Protein AF-A0A529C9P9-F1 (afdb_monomer_lite)

Sequence (108 aa):
MTLSSPDKSGAASLEAIARNGGTLRRIAARIPTYLSDLRENPAWLPMFMLARTMPARRLHWRGAKPVPPARNVGETMFAGVDRDAAVGALQTQGLYSGLMLPAAIHEE

Secondary structure (DSSP, 8-state):
----PPP-TTS--HHHHHHHS-HHHHHHTTHHHHHHHHHH-TTHHHHHHHHH-HHHHHHHHHHSPPPPPPS-----SSTT--HHHHHHHHHHHS--S-----HHHH--

pLDDT: mean 80.04, std 14.33, range [32.72, 95.0]

Radius of gyration: 22.83 Å; chains: 1; bounding box: 52×34×70 Å

Foldseek 3Di:
DDDDDDDPPDDDPLVCCVVPNDPVSNVVVCVVVVVVCCVVPVVVVVVVCLVPDLVNLVVVVVPDDDDPPDPDPDDDQQPPDDPVVQVVCCSRVVDDPDRDGPCVVVPD

Structure (mmCIF, N/CA/C/O backbone):
data_AF-A0A529C9P9-F1
#
_entry.id   AF-A0A529C9P9-F1
#
loop_
_atom_site.group_PDB
_atom_site.id
_atom_site.type_symbol
_atom_site.label_atom_id
_atom_site.label_alt_id
_atom_site.label_comp_id
_atom_site.label_asym_id
_atom_site.label_entity_id
_atom_site.label_seq_id
_atom_site.pdbx_PDB_ins_code
_atom_site.Cartn_x
_atom_site.Cartn_y
_atom_site.Cartn_z
_atom_site.occupancy
_atom_site.B_iso_or_equiv
_atom_site.auth_seq_id
_atom_site.auth_comp_id
_atom_site.auth_asym_id
_atom_site.auth_atom_id
_atom_site.pdbx_PDB_model_num
ATOM 1 N N . MET A 1 1 ? -4.698 26.544 -43.168 1.00 32.72 1 MET A N 1
ATOM 2 C CA . MET A 1 1 ? -3.430 25.837 -42.893 1.00 32.72 1 MET A CA 1
ATOM 3 C C . MET A 1 1 ? -3.549 25.176 -41.529 1.00 32.72 1 MET A C 1
ATOM 5 O O . MET A 1 1 ? -3.344 25.831 -40.519 1.00 32.72 1 MET A O 1
ATOM 9 N N . THR A 1 2 ? -3.983 23.920 -41.488 1.00 33.59 2 THR A N 1
ATOM 10 C CA . THR A 1 2 ? -4.091 23.127 -40.257 1.00 33.59 2 THR A CA 1
ATOM 11 C C . THR A 1 2 ? -2.891 22.187 -40.198 1.00 33.59 2 THR A C 1
ATOM 13 O O . THR A 1 2 ? -2.758 21.276 -41.011 1.00 33.59 2 THR A O 1
ATOM 16 N N . LEU A 1 3 ? -1.971 22.464 -39.274 1.00 38.72 3 LEU A N 1
ATOM 17 C CA . LEU A 1 3 ? -0.785 21.652 -39.016 1.00 38.72 3 LEU A CA 1
ATOM 18 C C . LEU A 1 3 ? -1.221 20.346 -38.338 1.00 38.72 3 LEU A C 1
ATOM 20 O O . LEU A 1 3 ? -1.344 20.283 -37.118 1.00 38.72 3 LEU A O 1
ATOM 24 N N . SER A 1 4 ? -1.481 19.309 -39.136 1.00 38.12 4 SER A N 1
ATOM 25 C CA . SER A 1 4 ? -1.520 17.937 -38.625 1.00 38.12 4 SER A CA 1
ATOM 26 C C . SER A 1 4 ? -0.104 17.567 -38.196 1.00 38.12 4 SER A C 1
ATOM 28 O O . SER A 1 4 ? 0.779 17.406 -39.038 1.00 38.12 4 SER A O 1
ATOM 30 N N . SER A 1 5 ? 0.128 17.483 -36.884 1.00 41.84 5 SER A N 1
ATOM 31 C CA . SER A 1 5 ? 1.320 16.808 -36.371 1.00 41.84 5 SER A CA 1
ATOM 32 C C . SER A 1 5 ? 1.272 15.347 -36.814 1.00 41.84 5 SER A C 1
ATOM 34 O O . SER A 1 5 ? 0.207 14.735 -36.727 1.00 41.84 5 SER A O 1
ATOM 36 N N . PRO A 1 6 ? 2.385 14.775 -37.295 1.00 45.25 6 PRO A N 1
ATOM 37 C CA . PRO A 1 6 ? 2.409 13.380 -37.680 1.00 45.25 6 PRO A CA 1
ATOM 38 C C . PRO A 1 6 ? 2.230 12.530 -36.423 1.00 45.25 6 PRO A C 1
ATOM 40 O O . PRO A 1 6 ? 3.056 12.567 -35.507 1.00 45.25 6 PRO A O 1
ATOM 43 N N . ASP A 1 7 ? 1.144 11.761 -36.396 1.00 46.09 7 ASP A N 1
ATOM 44 C CA . ASP A 1 7 ? 0.984 10.643 -35.482 1.00 46.09 7 ASP A CA 1
ATOM 45 C C . ASP A 1 7 ? 2.243 9.783 -35.563 1.00 46.09 7 ASP A C 1
ATOM 47 O O . ASP A 1 7 ? 2.620 9.277 -36.626 1.00 46.09 7 ASP A O 1
ATOM 51 N N . LYS A 1 8 ? 2.919 9.644 -34.421 1.00 49.47 8 LYS A N 1
ATOM 52 C CA . LYS A 1 8 ? 4.070 8.762 -34.243 1.00 49.47 8 LYS A CA 1
ATOM 53 C C . LYS A 1 8 ? 3.565 7.319 -34.338 1.00 49.47 8 LYS A C 1
ATOM 55 O O . LYS A 1 8 ? 3.271 6.656 -33.346 1.00 49.47 8 LYS A O 1
ATOM 60 N N . SER A 1 9 ? 3.386 6.893 -35.578 1.00 45.94 9 SER A N 1
ATOM 61 C CA . SER A 1 9 ? 2.924 5.594 -36.038 1.00 45.94 9 SER A CA 1
ATOM 62 C C . SER A 1 9 ? 3.829 4.491 -35.486 1.00 45.94 9 SER A C 1
ATOM 64 O O . SER A 1 9 ? 4.987 4.354 -35.866 1.00 45.94 9 SER A O 1
ATOM 66 N N . GLY A 1 10 ? 3.305 3.711 -34.537 1.00 45.50 10 GLY A N 1
ATOM 67 C CA . GLY A 1 10 ? 3.984 2.507 -34.047 1.00 45.50 10 GLY A CA 1
ATOM 68 C C . GLY A 1 10 ? 3.449 1.929 -32.737 1.00 45.50 10 GLY A C 1
ATOM 69 O O . GLY A 1 10 ? 3.543 0.724 -32.522 1.00 45.50 10 GLY A O 1
ATOM 70 N N . ALA A 1 11 ? 2.838 2.735 -31.869 1.00 49.88 11 ALA A N 1
ATOM 71 C CA . ALA A 1 11 ? 2.278 2.253 -30.609 1.00 49.88 11 ALA A CA 1
ATOM 72 C C . ALA A 1 11 ? 0.756 2.397 -30.634 1.00 49.88 11 ALA A C 1
ATOM 74 O O . ALA A 1 11 ? 0.246 3.492 -30.851 1.00 49.88 11 ALA A O 1
ATOM 75 N N . ALA A 1 12 ? 0.013 1.318 -30.373 1.00 58.50 12 ALA A N 1
ATOM 76 C CA . ALA A 1 12 ? -1.378 1.465 -29.949 1.00 58.50 12 ALA A CA 1
ATOM 77 C C . ALA A 1 12 ? -1.422 2.523 -28.833 1.00 58.50 12 ALA A C 1
ATOM 79 O O . ALA A 1 12 ? -0.574 2.467 -27.938 1.00 58.50 12 ALA A O 1
ATOM 80 N N . SER A 1 13 ? -2.344 3.494 -28.923 1.00 74.12 13 SER A N 1
ATOM 81 C CA . SER A 1 13 ? -2.439 4.615 -27.975 1.00 74.12 13 SER A CA 1
ATOM 82 C C . SER A 1 13 ? -2.200 4.116 -26.547 1.00 74.12 13 SER A C 1
ATOM 84 O O . SER A 1 13 ? -2.823 3.140 -26.119 1.00 74.12 13 SER A O 1
ATOM 86 N N . LEU A 1 14 ? -1.259 4.729 -25.823 1.00 73.50 14 LEU A N 1
ATOM 87 C CA . LEU A 1 14 ? -0.881 4.304 -24.468 1.00 73.50 14 LEU A CA 1
ATOM 88 C C . LEU A 1 14 ? -2.105 4.203 -23.550 1.00 73.50 14 LEU A C 1
ATOM 90 O O . LEU A 1 14 ? -2.163 3.330 -22.686 1.00 73.50 14 LEU A O 1
ATOM 94 N N . GLU A 1 15 ? -3.106 5.050 -23.787 1.00 76.94 15 GLU A N 1
ATOM 95 C CA . GLU A 1 15 ? -4.405 5.018 -23.123 1.00 76.94 15 GLU A CA 1
ATOM 96 C C . GLU A 1 15 ? -5.192 3.735 -23.445 1.00 76.94 15 GLU A C 1
ATOM 98 O O . GLU A 1 15 ? -5.713 3.080 -22.541 1.00 76.94 15 GLU A O 1
ATOM 103 N N . ALA A 1 16 ? -5.214 3.305 -24.709 1.00 82.44 16 ALA A N 1
ATOM 104 C CA . ALA A 1 16 ? -5.838 2.049 -25.123 1.00 82.44 16 ALA A CA 1
ATOM 105 C C . ALA A 1 16 ? -5.116 0.826 -24.529 1.00 82.44 16 ALA A C 1
ATOM 107 O O . ALA A 1 16 ? -5.769 -0.108 -24.059 1.00 82.44 16 ALA A O 1
ATOM 108 N N . ILE A 1 17 ? -3.778 0.838 -24.476 1.00 81.81 17 ILE A N 1
ATOM 109 C CA . ILE A 1 17 ? -2.997 -0.222 -23.812 1.00 81.81 17 ILE A CA 1
ATOM 110 C C . ILE A 1 17 ? -3.248 -0.211 -22.295 1.00 81.81 17 ILE A C 1
ATOM 112 O O . ILE A 1 17 ? -3.359 -1.276 -21.687 1.00 81.81 17 ILE A O 1
ATOM 116 N N . ALA A 1 18 ? -3.380 0.965 -21.677 1.00 79.31 18 ALA A N 1
ATOM 117 C CA . ALA A 1 18 ? -3.665 1.100 -20.250 1.00 79.31 18 ALA A CA 1
ATOM 118 C C . ALA A 1 18 ? -5.057 0.577 -19.870 1.00 79.31 18 ALA A C 1
ATOM 120 O O . ALA A 1 18 ? -5.194 -0.039 -18.813 1.00 79.31 18 ALA A O 1
ATOM 121 N N . ARG A 1 19 ? -6.067 0.786 -20.724 1.00 81.25 19 ARG A N 1
ATOM 122 C CA . ARG A 1 19 ? -7.435 0.299 -20.492 1.00 81.25 19 ARG A CA 1
ATOM 123 C C . ARG A 1 19 ? -7.593 -1.188 -20.815 1.00 81.25 19 ARG A C 1
ATOM 125 O O . ARG A 1 19 ? -8.104 -1.935 -19.988 1.00 81.25 19 ARG A O 1
ATOM 132 N N . ASN A 1 20 ? -7.085 -1.630 -21.966 1.00 82.81 20 ASN A N 1
ATOM 133 C CA . ASN A 1 20 ? -7.427 -2.941 -22.537 1.00 82.81 20 ASN A CA 1
ATOM 134 C C . ASN A 1 20 ? -6.258 -3.939 -22.585 1.00 82.81 20 ASN A C 1
ATOM 136 O O . ASN A 1 20 ? -6.462 -5.124 -22.830 1.00 82.81 20 ASN A O 1
ATOM 140 N N . GLY A 1 21 ? -5.017 -3.497 -22.372 1.00 79.00 21 GLY A N 1
ATOM 141 C CA . GLY A 1 21 ? -3.845 -4.375 -22.401 1.00 79.00 21 GLY A CA 1
ATOM 142 C C . GLY A 1 21 ? -3.696 -5.204 -21.125 1.00 79.00 21 GLY A C 1
ATOM 143 O O . GLY A 1 21 ? -4.068 -4.753 -20.046 1.00 79.00 21 GLY A O 1
ATOM 144 N N . GLY A 1 22 ? -3.097 -6.393 -21.224 1.00 85.56 22 GLY A N 1
ATOM 145 C CA . GLY A 1 22 ? -2.675 -7.175 -20.056 1.00 85.56 22 GLY A CA 1
ATOM 146 C C . GLY A 1 22 ? -1.505 -6.530 -19.299 1.00 85.56 22 GLY A C 1
ATOM 147 O O . GLY A 1 22 ? -0.839 -5.623 -19.805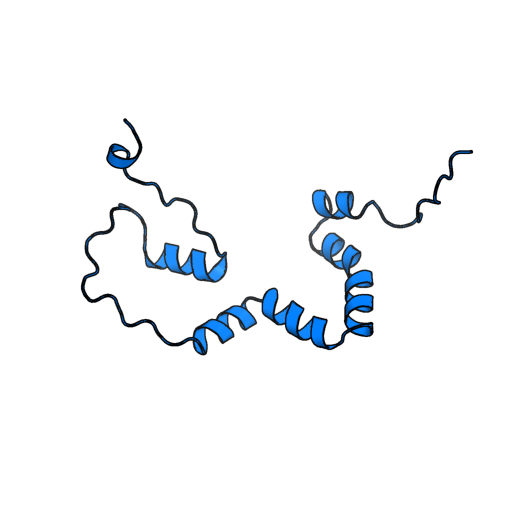 1.00 85.56 22 GLY A O 1
ATOM 148 N N . THR A 1 23 ? -1.218 -7.017 -18.091 1.00 84.19 23 THR A N 1
ATOM 149 C CA . THR A 1 23 ? -0.240 -6.425 -17.158 1.00 84.19 23 THR A CA 1
ATOM 150 C C . THR A 1 23 ? 1.145 -6.235 -17.784 1.00 84.19 23 THR A C 1
ATOM 152 O O . THR A 1 23 ? 1.712 -5.148 -17.704 1.00 84.19 23 THR A O 1
ATOM 155 N N . LEU A 1 24 ? 1.658 -7.251 -18.488 1.00 86.50 24 LEU A N 1
ATOM 156 C CA . LEU A 1 24 ? 2.967 -7.192 -19.154 1.00 86.50 24 LEU A CA 1
ATOM 157 C C . LEU A 1 24 ? 2.998 -6.167 -20.290 1.00 86.50 24 LEU A C 1
ATOM 159 O O . LEU A 1 24 ? 3.965 -5.423 -20.425 1.00 86.50 24 LEU A O 1
ATOM 163 N N . ARG A 1 25 ? 1.915 -6.068 -21.069 1.00 85.00 25 ARG A N 1
ATOM 164 C CA . ARG A 1 25 ? 1.817 -5.119 -22.186 1.00 85.00 25 ARG A CA 1
ATOM 165 C C . ARG A 1 25 ? 1.761 -3.673 -21.693 1.00 85.00 25 ARG A C 1
ATOM 167 O O . ARG A 1 25 ? 2.372 -2.800 -22.303 1.00 85.00 25 ARG A O 1
ATOM 174 N N . ARG A 1 26 ? 1.091 -3.428 -20.560 1.00 86.12 26 ARG A N 1
ATOM 175 C CA . ARG A 1 26 ? 1.073 -2.116 -19.888 1.00 8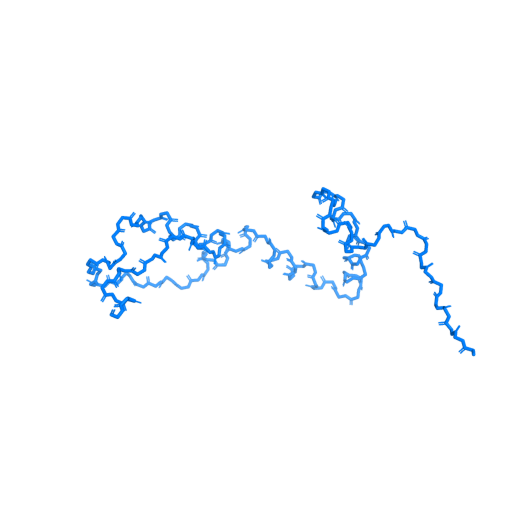6.12 26 ARG A CA 1
ATOM 176 C C . ARG A 1 26 ? 2.452 -1.710 -19.376 1.00 86.12 26 ARG A C 1
ATOM 178 O O . ARG A 1 26 ? 2.800 -0.537 -19.461 1.00 86.12 26 ARG A O 1
ATOM 185 N N . ILE A 1 27 ? 3.221 -2.660 -18.845 1.00 86.00 27 ILE A N 1
ATOM 186 C CA . ILE A 1 27 ? 4.587 -2.405 -18.372 1.00 86.00 27 ILE A CA 1
ATOM 187 C C . ILE A 1 27 ? 5.507 -2.132 -19.562 1.00 86.00 27 ILE A C 1
ATOM 189 O O . ILE A 1 27 ? 6.167 -1.098 -19.576 1.00 86.00 27 ILE A O 1
ATOM 193 N N . ALA A 1 28 ? 5.493 -2.996 -20.582 1.00 87.94 28 ALA A N 1
ATOM 194 C CA . ALA A 1 28 ? 6.328 -2.860 -21.776 1.00 87.94 28 ALA A CA 1
ATOM 195 C C . ALA A 1 28 ? 6.138 -1.505 -22.474 1.00 87.94 28 ALA A C 1
ATOM 197 O O . ALA A 1 28 ? 7.113 -0.859 -22.847 1.00 87.94 28 ALA A O 1
ATOM 198 N N . ALA A 1 29 ? 4.892 -1.031 -22.561 1.00 88.75 29 ALA A N 1
ATOM 199 C CA . ALA A 1 29 ? 4.567 0.272 -23.135 1.00 88.75 29 ALA A CA 1
ATOM 200 C C . ALA A 1 29 ? 5.167 1.469 -22.367 1.00 88.75 29 ALA A C 1
ATOM 202 O O . ALA A 1 29 ? 5.283 2.551 -22.934 1.00 88.75 29 ALA A O 1
ATOM 203 N N . ARG A 1 30 ? 5.554 1.293 -21.095 1.00 88.75 30 ARG A N 1
ATOM 204 C CA . ARG A 1 30 ? 6.146 2.341 -20.242 1.00 88.75 30 ARG A CA 1
ATOM 205 C C . ARG A 1 30 ? 7.669 2.245 -20.109 1.00 88.75 30 ARG A C 1
ATOM 207 O O . ARG A 1 30 ? 8.281 3.197 -19.638 1.00 88.75 30 ARG A O 1
ATOM 214 N N . ILE A 1 31 ? 8.285 1.139 -20.542 1.00 89.56 31 ILE A N 1
ATOM 215 C CA . ILE A 1 31 ? 9.745 0.935 -20.474 1.00 89.56 31 ILE A CA 1
ATOM 216 C C . ILE A 1 31 ? 10.530 2.082 -21.130 1.00 89.56 31 ILE A C 1
ATOM 218 O O . ILE A 1 31 ? 11.487 2.539 -20.506 1.00 89.56 31 ILE A O 1
ATOM 222 N N . PRO A 1 32 ? 10.152 2.596 -22.322 1.00 91.50 32 PRO A N 1
ATOM 223 C CA . PRO A 1 32 ? 10.897 3.691 -22.942 1.00 91.50 32 PRO A CA 1
ATOM 224 C C . PRO A 1 32 ? 10.967 4.941 -22.057 1.00 91.50 32 PRO A C 1
ATOM 226 O O . PRO A 1 32 ? 12.026 5.549 -21.953 1.00 91.50 32 PRO A O 1
ATOM 229 N N . THR A 1 33 ? 9.867 5.275 -21.375 1.00 90.00 33 THR A N 1
ATOM 230 C CA . THR A 1 33 ? 9.797 6.405 -20.437 1.00 90.00 33 THR A CA 1
ATOM 231 C C . THR A 1 33 ? 10.645 6.155 -19.191 1.00 90.00 33 THR A C 1
ATOM 233 O O . THR A 1 33 ? 11.377 7.026 -18.747 1.00 90.00 33 THR A O 1
ATOM 236 N N . TYR A 1 34 ? 10.626 4.939 -18.646 1.00 89.19 34 TYR A N 1
ATOM 237 C CA . TYR A 1 34 ? 11.468 4.615 -17.490 1.00 89.19 34 TYR A CA 1
ATOM 238 C C . TYR A 1 34 ? 12.967 4.683 -17.811 1.00 89.19 34 TYR A C 1
ATOM 240 O O . TYR A 1 34 ? 13.759 5.087 -16.961 1.00 89.19 34 TYR A O 1
ATOM 248 N N . LEU A 1 35 ? 13.369 4.314 -19.033 1.00 92.12 35 LEU A N 1
ATOM 249 C CA . LEU A 1 35 ? 14.758 4.447 -19.479 1.00 92.12 35 LEU A CA 1
ATOM 250 C C . LEU A 1 35 ? 15.181 5.912 -19.642 1.00 92.12 35 LEU A C 1
ATOM 252 O O . LEU A 1 35 ? 16.322 6.234 -19.309 1.00 92.12 35 LEU A O 1
ATOM 256 N N . SER A 1 36 ? 14.302 6.787 -20.146 1.00 92.31 36 SER A N 1
ATOM 257 C CA . SER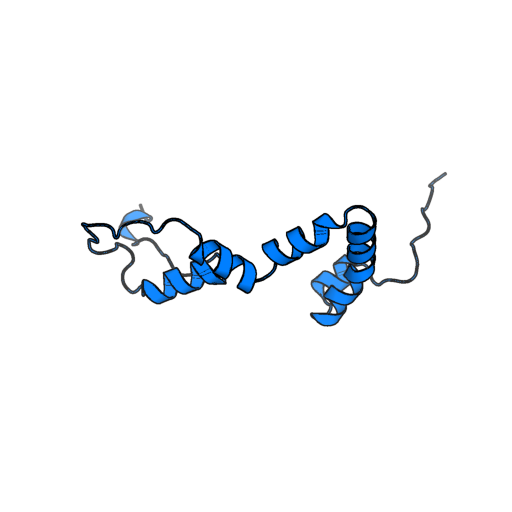 A 1 36 ? 14.605 8.222 -20.224 1.00 92.31 36 SER A CA 1
ATOM 258 C C . SER A 1 36 ? 14.753 8.828 -18.833 1.00 92.31 36 SER A C 1
ATOM 260 O O . SER A 1 36 ? 15.772 9.460 -18.564 1.00 92.31 36 SER A O 1
ATOM 262 N N . ASP A 1 37 ? 13.815 8.539 -17.928 1.00 92.12 37 ASP A N 1
ATOM 263 C CA . ASP A 1 37 ? 13.821 9.084 -16.566 1.00 92.12 37 ASP A CA 1
ATOM 264 C C . ASP A 1 37 ? 15.083 8.662 -15.798 1.00 92.12 37 ASP A C 1
ATOM 266 O O . ASP A 1 37 ? 15.712 9.476 -15.123 1.00 92.12 37 ASP A O 1
ATOM 270 N N . LEU A 1 38 ? 15.510 7.402 -15.950 1.00 93.12 38 LEU A N 1
ATOM 271 C CA . LEU A 1 38 ? 16.740 6.899 -15.337 1.00 93.12 38 LEU A CA 1
ATOM 272 C C . LEU A 1 38 ? 18.001 7.571 -15.903 1.00 93.12 38 LEU A C 1
ATOM 274 O O . LEU A 1 38 ? 18.956 7.802 -15.161 1.00 93.12 38 LEU A O 1
ATOM 278 N N . ARG A 1 39 ? 18.024 7.859 -17.210 1.00 93.88 39 ARG A N 1
ATOM 279 C CA . ARG A 1 39 ? 19.163 8.512 -17.870 1.00 93.88 39 ARG A CA 1
ATOM 280 C C . ARG A 1 39 ? 19.289 9.980 -17.462 1.00 93.88 39 ARG A C 1
ATOM 282 O O . ARG A 1 39 ? 20.409 10.461 -17.317 1.00 93.88 39 ARG A O 1
ATOM 289 N N . GLU A 1 40 ? 18.167 10.676 -17.308 1.00 95.00 40 GLU A N 1
ATOM 290 C CA . GLU A 1 40 ? 18.127 12.090 -16.917 1.00 95.00 40 GLU A CA 1
ATOM 291 C C . GLU A 1 40 ? 18.374 12.281 -15.417 1.00 95.00 40 GLU A C 1
ATOM 293 O O . GLU A 1 40 ? 19.093 13.197 -15.018 1.00 95.00 40 GLU A O 1
ATOM 298 N N . ASN A 1 41 ? 17.825 11.397 -14.580 1.00 94.19 41 ASN A N 1
ATOM 299 C CA . ASN A 1 41 ? 17.998 11.437 -13.136 1.00 94.19 41 ASN A CA 1
ATOM 300 C C . ASN A 1 41 ? 18.152 10.016 -12.568 1.00 94.19 41 ASN A C 1
ATOM 302 O O . ASN A 1 41 ? 17.153 9.356 -12.271 1.00 94.19 41 ASN A O 1
ATOM 306 N N . PRO A 1 42 ? 19.382 9.538 -12.311 1.00 92.56 42 PRO A N 1
ATOM 307 C CA . PRO A 1 42 ? 19.583 8.184 -11.801 1.00 92.56 42 PRO A CA 1
ATOM 308 C C . PRO A 1 42 ? 18.962 7.959 -10.411 1.00 92.56 42 PRO A C 1
ATOM 310 O O . PRO A 1 42 ? 18.655 6.820 -10.057 1.00 92.56 42 PRO A O 1
ATOM 313 N N . ALA A 1 43 ? 18.708 9.021 -9.632 1.00 93.88 43 ALA A N 1
ATOM 314 C CA . ALA A 1 43 ? 18.020 8.926 -8.343 1.00 93.88 43 ALA A CA 1
ATOM 315 C C . ALA A 1 43 ? 16.513 8.626 -8.479 1.00 93.88 43 ALA A C 1
ATOM 317 O O . ALA A 1 43 ? 15.884 8.186 -7.510 1.00 93.88 43 ALA A O 1
ATOM 318 N N . TRP A 1 44 ? 15.936 8.803 -9.675 1.00 94.50 44 TRP A N 1
ATOM 319 C CA . TRP A 1 44 ? 14.537 8.482 -9.956 1.00 94.50 44 TRP A CA 1
ATOM 320 C C . TRP A 1 44 ? 14.230 7.006 -9.710 1.00 94.50 44 TRP A C 1
ATOM 322 O O . TRP A 1 44 ? 13.202 6.694 -9.119 1.00 94.50 44 TRP A O 1
ATOM 332 N N . LEU A 1 45 ? 15.115 6.086 -10.106 1.00 92.06 45 LEU A N 1
ATOM 333 C CA . LEU A 1 45 ? 14.836 4.653 -10.000 1.00 92.06 45 LEU A CA 1
ATOM 334 C C . LEU A 1 45 ? 14.755 4.174 -8.542 1.00 92.06 45 LEU A C 1
ATOM 336 O O . LEU A 1 45 ? 13.754 3.540 -8.203 1.00 92.06 45 LEU A O 1
ATOM 340 N N . PRO A 1 46 ? 15.720 4.487 -7.653 1.00 91.31 46 PRO A N 1
ATOM 341 C CA . PRO A 1 46 ? 15.574 4.203 -6.230 1.00 91.31 46 PRO A CA 1
ATOM 342 C C . PRO A 1 46 ? 14.288 4.795 -5.644 1.00 91.31 46 PRO A C 1
ATOM 344 O O . PRO A 1 46 ? 13.533 4.079 -4.988 1.00 91.31 46 PRO A O 1
ATOM 347 N N . MET A 1 47 ? 13.987 6.066 -5.934 1.00 91.06 47 MET A N 1
ATOM 348 C CA . MET A 1 47 ? 12.752 6.715 -5.483 1.00 91.06 47 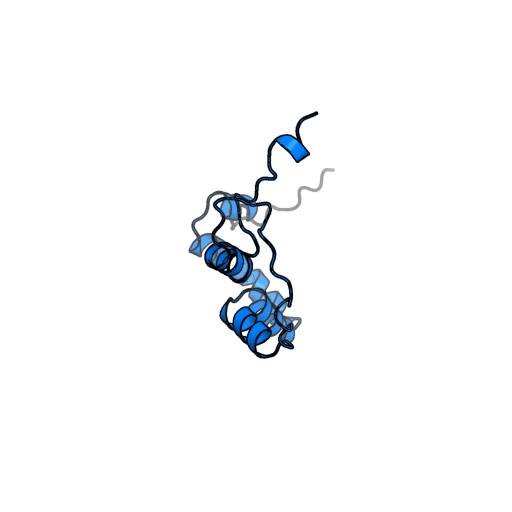MET A CA 1
ATOM 349 C C . MET A 1 47 ? 11.503 5.973 -5.987 1.00 91.06 47 MET A C 1
ATOM 351 O O . MET A 1 47 ? 10.598 5.670 -5.207 1.00 91.06 47 MET A O 1
ATOM 355 N N . PHE A 1 48 ? 11.463 5.633 -7.275 1.00 89.75 48 PHE A N 1
ATOM 356 C CA . PHE A 1 48 ? 10.365 4.917 -7.913 1.00 89.75 48 PHE A CA 1
ATOM 357 C C . PHE A 1 48 ? 10.169 3.539 -7.282 1.00 89.75 48 PHE A C 1
ATOM 359 O O . PHE A 1 48 ? 9.052 3.194 -6.901 1.00 89.75 48 PHE A O 1
ATOM 366 N N . MET A 1 49 ? 11.241 2.765 -7.104 1.00 88.81 49 MET A N 1
ATOM 367 C CA . MET A 1 49 ? 11.171 1.444 -6.477 1.00 88.81 49 MET A CA 1
ATOM 368 C C . MET A 1 49 ? 10.703 1.525 -5.023 1.00 88.81 49 MET A C 1
ATOM 370 O O . MET A 1 49 ? 9.851 0.731 -4.613 1.00 88.81 49 MET A O 1
ATOM 374 N N . LEU A 1 50 ? 11.201 2.494 -4.251 1.00 87.62 50 LEU A N 1
ATOM 375 C CA . LEU A 1 50 ? 10.781 2.690 -2.865 1.00 87.62 50 LEU A CA 1
ATOM 376 C C . LEU A 1 50 ? 9.292 3.052 -2.765 1.00 87.62 50 LEU A C 1
ATOM 378 O O . LEU A 1 50 ? 8.589 2.535 -1.899 1.00 87.62 50 LEU A O 1
ATOM 382 N N . ALA A 1 51 ? 8.790 3.872 -3.688 1.00 85.56 51 ALA A N 1
ATOM 383 C CA . ALA A 1 51 ? 7.385 4.265 -3.727 1.00 85.56 51 ALA A CA 1
ATOM 384 C C . ALA A 1 51 ? 6.447 3.154 -4.237 1.00 85.56 51 ALA A C 1
ATOM 386 O O . ALA A 1 51 ? 5.275 3.112 -3.859 1.00 85.56 51 ALA A O 1
ATOM 387 N N . ARG A 1 52 ? 6.921 2.267 -5.124 1.00 83.62 52 ARG A N 1
ATOM 388 C CA . ARG A 1 52 ? 6.073 1.265 -5.800 1.00 83.62 52 ARG A CA 1
ATOM 389 C C . ARG A 1 52 ? 6.051 -0.104 -5.131 1.00 83.62 52 ARG A C 1
ATOM 391 O O . ARG A 1 52 ? 5.169 -0.900 -5.445 1.00 83.62 52 ARG A O 1
ATOM 398 N N . THR A 1 53 ? 7.028 -0.422 -4.282 1.00 85.38 53 THR A N 1
ATOM 399 C CA . THR A 1 53 ? 7.229 -1.798 -3.813 1.00 85.38 53 THR A CA 1
ATOM 400 C C . THR A 1 53 ? 6.828 -1.995 -2.350 1.00 85.38 53 THR A C 1
ATOM 402 O O . THR A 1 53 ? 7.151 -1.217 -1.454 1.00 85.38 53 THR A O 1
ATOM 405 N N . MET A 1 54 ? 6.135 -3.104 -2.089 1.00 81.62 54 MET A N 1
ATOM 406 C CA . MET A 1 54 ? 5.729 -3.504 -0.739 1.00 81.62 54 MET A CA 1
ATOM 407 C C . MET A 1 54 ? 6.905 -3.762 0.220 1.00 81.62 54 MET A C 1
ATOM 409 O O . MET A 1 54 ? 6.787 -3.385 1.384 1.00 81.62 54 MET A O 1
ATOM 413 N N . PRO A 1 55 ? 8.041 -4.357 -0.201 1.00 83.69 55 PRO A N 1
ATOM 414 C CA . PRO A 1 55 ? 9.223 -4.488 0.651 1.00 83.69 55 PRO A CA 1
ATOM 415 C C . PRO A 1 55 ? 9.751 -3.148 1.168 1.00 83.69 55 PRO A C 1
ATOM 417 O O . PRO A 1 55 ? 10.040 -3.041 2.357 1.00 83.69 55 PRO A O 1
ATOM 420 N N . ALA A 1 56 ? 9.806 -2.120 0.317 1.00 86.00 56 ALA A N 1
ATOM 421 C CA . ALA A 1 56 ? 10.211 -0.781 0.731 1.00 86.00 56 ALA A CA 1
ATOM 422 C C . ALA A 1 56 ? 9.236 -0.195 1.756 1.00 86.00 56 ALA A C 1
ATOM 424 O O . ALA A 1 56 ? 9.653 0.286 2.810 1.00 86.00 56 ALA A O 1
ATOM 425 N N . ARG A 1 57 ? 7.929 -0.338 1.502 1.00 82.19 57 ARG A N 1
ATOM 426 C CA . ARG A 1 57 ? 6.892 0.066 2.456 1.00 82.19 57 ARG A CA 1
ATOM 427 C C . ARG A 1 57 ? 7.059 -0.660 3.795 1.00 82.19 57 ARG A C 1
ATOM 429 O O . ARG A 1 57 ? 7.075 -0.012 4.832 1.00 82.19 57 ARG A O 1
ATOM 436 N N . ARG A 1 58 ? 7.258 -1.984 3.798 1.00 83.38 58 ARG A N 1
ATOM 437 C CA . ARG A 1 58 ? 7.502 -2.786 5.017 1.00 83.38 58 ARG A CA 1
ATOM 438 C C . ARG A 1 58 ? 8.754 -2.338 5.770 1.00 83.38 58 ARG A C 1
ATOM 440 O O . ARG A 1 58 ? 8.723 -2.271 6.996 1.00 83.38 58 ARG A O 1
ATOM 447 N N . LEU A 1 59 ? 9.837 -2.032 5.058 1.00 86.81 59 LEU A N 1
ATOM 448 C CA . LEU A 1 59 ? 11.067 -1.523 5.662 1.00 86.81 59 LEU A CA 1
ATOM 449 C C . LEU A 1 59 ? 10.832 -0.165 6.334 1.00 86.81 59 LEU A C 1
ATOM 451 O O . LEU A 1 59 ? 11.258 0.026 7.470 1.00 86.81 59 LEU A O 1
ATOM 455 N N . HIS A 1 60 ? 10.079 0.725 5.682 1.00 83.81 60 HIS A N 1
ATOM 456 C CA . HIS A 1 60 ? 9.672 2.002 6.264 1.00 83.81 60 HIS A CA 1
ATOM 457 C C . HIS A 1 60 ? 8.899 1.817 7.583 1.00 83.81 60 HIS A C 1
ATOM 459 O O . HIS A 1 60 ? 9.228 2.464 8.572 1.00 83.81 60 HIS A O 1
ATOM 465 N N . TRP A 1 61 ? 7.940 0.884 7.652 1.00 81.06 61 TRP A N 1
ATOM 466 C CA . TRP A 1 61 ? 7.214 0.596 8.903 1.00 81.06 61 TRP A CA 1
ATOM 467 C C . TRP A 1 61 ? 8.112 0.053 10.021 1.00 81.06 61 TRP A C 1
ATOM 469 O O . TRP A 1 61 ? 7.875 0.362 11.182 1.00 81.06 61 TRP A O 1
ATOM 479 N N . ARG A 1 62 ? 9.150 -0.730 9.695 1.00 84.50 62 ARG A N 1
ATOM 480 C CA . ARG A 1 62 ? 10.100 -1.249 10.698 1.00 84.50 62 ARG A CA 1
ATOM 481 C C . ARG A 1 62 ? 10.980 -0.160 11.308 1.00 84.50 62 ARG A C 1
ATOM 483 O O . ARG A 1 62 ? 11.385 -0.298 12.455 1.00 84.50 62 ARG A O 1
ATOM 490 N N . GLY A 1 63 ? 11.295 0.884 10.541 1.00 85.25 63 GLY A N 1
ATOM 491 C CA . GLY A 1 63 ? 12.058 2.039 11.022 1.00 85.25 63 GLY A CA 1
ATOM 492 C C . GLY A 1 63 ? 11.199 3.124 11.675 1.00 85.25 63 GLY A C 1
ATOM 493 O O . GLY A 1 63 ? 11.737 4.021 12.320 1.00 85.25 63 GLY A O 1
ATOM 494 N N . ALA A 1 64 ? 9.875 3.068 11.509 1.00 85.94 64 ALA A N 1
ATOM 495 C CA . ALA A 1 64 ? 8.966 4.048 12.081 1.00 85.94 64 ALA A CA 1
ATOM 496 C C . ALA A 1 64 ? 8.903 3.920 13.611 1.00 85.94 64 ALA A C 1
ATOM 498 O O . ALA A 1 64 ? 8.907 2.821 14.167 1.00 85.94 64 ALA A O 1
ATOM 499 N N . LYS A 1 65 ? 8.805 5.061 14.303 1.00 85.31 65 LYS A N 1
ATOM 500 C CA . LYS A 1 65 ? 8.633 5.092 15.759 1.00 85.31 65 LYS A CA 1
ATOM 501 C C . LYS A 1 65 ? 7.341 4.345 16.132 1.00 85.31 65 LYS A C 1
ATOM 503 O O . LYS A 1 65 ? 6.282 4.713 15.618 1.00 85.31 65 LYS A O 1
ATOM 508 N N . PRO A 1 66 ? 7.390 3.343 17.028 1.00 80.19 66 PRO A N 1
ATOM 509 C CA . PRO A 1 66 ? 6.186 2.648 17.456 1.00 80.19 66 PRO A CA 1
ATOM 510 C C . PRO A 1 66 ? 5.255 3.623 18.184 1.00 80.19 66 PRO A C 1
ATOM 512 O O . PRO A 1 66 ? 5.686 4.394 19.046 1.00 80.19 66 PRO A O 1
ATOM 515 N N . VAL A 1 67 ? 3.970 3.589 17.830 1.00 81.06 67 VAL A N 1
ATOM 516 C CA . VAL A 1 67 ? 2.926 4.317 18.557 1.00 81.06 67 VAL A CA 1
ATOM 517 C C . VAL A 1 67 ? 2.574 3.493 19.799 1.00 81.06 67 VAL A C 1
ATOM 519 O O . VAL A 1 67 ? 2.283 2.303 19.653 1.00 81.06 67 VAL A O 1
ATOM 522 N N . PRO A 1 68 ? 2.620 4.070 21.016 1.00 81.81 68 PRO A N 1
ATOM 523 C CA . PRO A 1 68 ? 2.239 3.342 22.218 1.00 81.81 68 PRO A CA 1
ATOM 524 C C . PRO A 1 68 ? 0.782 2.867 22.106 1.00 81.81 68 PRO A C 1
A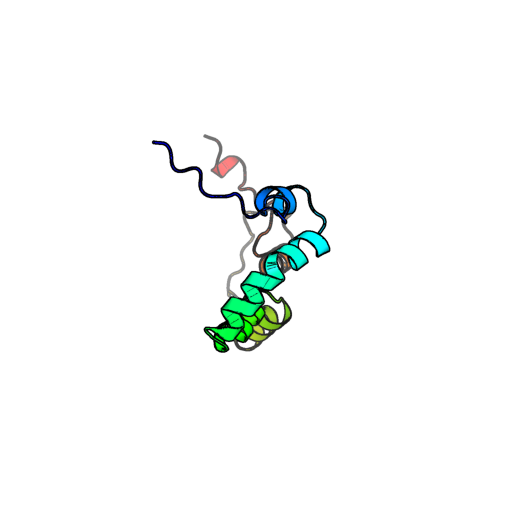TOM 526 O O . PRO A 1 68 ? -0.061 3.612 21.597 1.00 81.81 68 PRO A O 1
ATOM 529 N N . PRO A 1 69 ? 0.467 1.641 22.561 1.00 74.88 69 PRO A N 1
ATOM 530 C CA . PRO A 1 69 ? -0.893 1.127 22.500 1.00 74.88 69 PRO A CA 1
ATOM 531 C C . PRO A 1 69 ? -1.839 2.061 23.261 1.00 74.88 69 PRO A C 1
ATOM 533 O O . PRO A 1 69 ? -1.535 2.502 24.372 1.00 74.88 69 PRO A O 1
ATOM 536 N N . ALA A 1 70 ? -2.983 2.383 22.651 1.00 77.12 70 ALA A N 1
ATOM 537 C CA . ALA A 1 70 ? -3.992 3.216 23.288 1.00 77.12 70 ALA A CA 1
ATOM 538 C C . ALA A 1 70 ? -4.466 2.536 24.580 1.00 77.12 70 ALA A C 1
ATOM 540 O O . ALA A 1 70 ? -4.854 1.371 24.579 1.00 77.12 70 ALA A O 1
ATOM 541 N N . ARG A 1 71 ? -4.404 3.270 25.692 1.00 65.44 71 ARG A N 1
ATOM 542 C CA . ARG A 1 71 ? -4.645 2.732 27.040 1.00 65.44 71 ARG A CA 1
ATOM 543 C C . ARG A 1 71 ? -6.127 2.441 27.320 1.00 65.44 71 ARG A C 1
ATOM 545 O O . ARG A 1 71 ? -6.426 1.694 28.238 1.00 65.44 71 ARG A O 1
ATOM 552 N N . ASN A 1 72 ? -7.020 2.996 26.497 1.00 62.66 72 ASN A N 1
ATOM 553 C CA . ASN A 1 72 ? -8.471 2.833 26.553 1.00 62.66 72 ASN A CA 1
ATOM 554 C C . ASN A 1 72 ? -8.990 2.457 25.159 1.00 62.66 72 ASN A C 1
ATOM 556 O O . ASN A 1 72 ? -9.579 3.284 24.463 1.00 62.66 72 ASN A O 1
ATOM 560 N N . VAL A 1 73 ? -8.719 1.230 24.712 1.00 67.94 73 VAL A N 1
ATOM 561 C CA . VAL A 1 73 ? -9.408 0.683 23.535 1.00 67.94 73 VAL A CA 1
ATOM 562 C C . VAL A 1 73 ? -10.813 0.299 23.996 1.00 67.94 73 VAL A C 1
ATOM 564 O O . VAL A 1 73 ? -11.034 -0.821 24.444 1.00 67.94 73 VAL A O 1
ATOM 567 N N . GLY A 1 74 ? -11.727 1.269 23.996 1.00 69.88 74 GLY A N 1
ATOM 568 C CA . GLY A 1 74 ? -13.149 1.003 24.199 1.00 69.88 74 GLY A CA 1
ATOM 569 C C . GLY A 1 74 ? -13.730 0.189 23.043 1.00 69.88 74 GLY A C 1
ATOM 570 O O . GLY A 1 74 ? -13.059 -0.057 22.035 1.00 69.88 74 GLY A O 1
ATOM 571 N N . GLU A 1 75 ? -14.989 -0.217 23.180 1.00 75.50 75 GLU A N 1
ATOM 572 C CA . GLU A 1 75 ? -15.724 -0.843 22.084 1.00 75.50 75 GLU A CA 1
ATOM 573 C C . GLU A 1 75 ? -15.773 0.102 20.876 1.00 75.50 75 GLU A C 1
ATOM 575 O O . GLU A 1 75 ? -16.029 1.301 20.992 1.00 75.50 75 GLU A O 1
ATOM 580 N N . THR A 1 76 ? -15.466 -0.440 19.699 1.00 78.31 76 THR A N 1
ATOM 581 C CA . THR A 1 76 ? -15.566 0.294 18.439 1.00 78.31 76 THR A CA 1
ATOM 582 C C . THR A 1 76 ? -17.026 0.384 18.006 1.00 78.31 76 THR A C 1
ATOM 584 O O . THR A 1 76 ? -17.760 -0.597 18.073 1.00 78.31 76 THR A O 1
ATOM 587 N N . MET A 1 77 ? -17.432 1.542 17.479 1.00 82.81 77 MET A N 1
ATOM 588 C CA . MET A 1 77 ? -18.740 1.720 16.833 1.00 82.81 77 MET A CA 1
ATOM 589 C C . MET A 1 77 ? -18.908 0.871 15.559 1.00 82.81 77 MET A C 1
ATOM 591 O O . MET A 1 77 ? -20.021 0.685 15.075 1.00 82.81 77 MET A O 1
ATOM 595 N N . PHE A 1 78 ? -17.801 0.365 15.005 1.00 84.75 78 PHE A N 1
A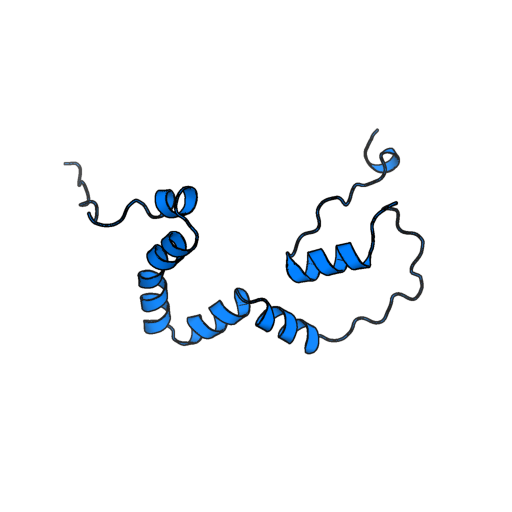TOM 596 C CA . PHE A 1 78 ? -17.783 -0.517 13.841 1.00 84.75 78 PHE A CA 1
ATOM 597 C C . PHE A 1 78 ? -17.994 -1.974 14.269 1.00 84.75 78 PHE A C 1
ATOM 599 O O . PHE A 1 78 ? -17.042 -2.752 14.370 1.00 84.75 78 PHE A O 1
ATOM 606 N N . ALA A 1 79 ? -19.246 -2.336 14.548 1.00 80.25 79 ALA A N 1
ATOM 607 C CA . ALA A 1 79 ? -19.614 -3.706 14.891 1.00 80.25 79 ALA A CA 1
ATOM 608 C C . ALA A 1 79 ? -19.315 -4.677 13.730 1.00 80.25 79 ALA A C 1
ATOM 610 O O . ALA A 1 79 ? -19.542 -4.360 12.564 1.00 80.25 79 ALA A O 1
ATOM 611 N N . GLY A 1 80 ? -18.798 -5.869 14.049 1.00 80.81 80 GLY A N 1
ATOM 612 C CA . GLY A 1 80 ? -18.497 -6.914 13.060 1.00 80.81 80 GLY A CA 1
ATOM 613 C C . GLY A 1 80 ? -17.221 -6.700 12.233 1.00 80.81 80 GLY A C 1
ATOM 614 O O . GLY A 1 80 ? -16.913 -7.532 11.382 1.00 80.81 80 GLY A O 1
ATOM 615 N N . VAL A 1 81 ? -16.458 -5.629 12.482 1.00 86.75 81 VAL A N 1
ATOM 616 C CA . VAL A 1 81 ? -15.165 -5.396 11.824 1.00 86.75 81 VAL A CA 1
ATOM 617 C C . VAL A 1 81 ? -14.044 -6.074 12.605 1.00 86.75 81 VAL A C 1
ATOM 619 O O . VAL A 1 81 ? -13.777 -5.735 13.758 1.00 86.75 81 VAL A O 1
ATOM 622 N N . ASP A 1 82 ? -13.338 -6.994 11.949 1.00 86.56 82 ASP A N 1
ATOM 623 C CA . ASP A 1 82 ? -12.076 -7.519 12.463 1.00 86.56 82 ASP A CA 1
ATOM 624 C C . ASP A 1 82 ? -10.980 -6.449 12.332 1.00 86.56 82 ASP A C 1
ATOM 626 O O . ASP A 1 82 ? -10.579 -6.049 11.233 1.00 86.56 82 ASP A O 1
ATOM 630 N N . ARG A 1 83 ? -10.492 -5.986 13.486 1.00 85.12 83 ARG A N 1
ATOM 631 C CA . ARG A 1 83 ? -9.433 -4.982 13.595 1.00 85.12 83 ARG A CA 1
ATOM 632 C C . ARG A 1 83 ? -8.159 -5.414 12.875 1.00 85.12 83 ARG A C 1
ATOM 634 O O . ARG A 1 83 ? -7.557 -4.584 12.193 1.00 85.12 83 ARG A O 1
ATOM 641 N N . ASP A 1 84 ? -7.731 -6.661 13.033 1.00 87.44 84 ASP A N 1
ATOM 642 C CA . ASP A 1 84 ? -6.451 -7.112 12.486 1.00 87.44 84 ASP A CA 1
ATOM 643 C C . ASP A 1 84 ? -6.537 -7.249 10.964 1.00 87.44 84 ASP A C 1
ATOM 645 O O . ASP A 1 84 ? -5.628 -6.812 10.248 1.00 87.44 84 ASP A O 1
ATOM 649 N N . ALA A 1 85 ? -7.674 -7.730 10.452 1.00 89.19 85 ALA A N 1
ATOM 650 C CA . ALA A 1 85 ? -7.962 -7.726 9.021 1.00 89.19 85 ALA A CA 1
ATOM 651 C C . ALA A 1 85 ? -8.000 -6.301 8.441 1.00 89.19 85 ALA A C 1
ATOM 653 O O . ALA A 1 85 ? -7.387 -6.041 7.398 1.00 89.19 85 ALA A O 1
ATOM 654 N N . ALA A 1 86 ? -8.661 -5.359 9.122 1.00 89.19 86 ALA A N 1
ATOM 655 C CA . ALA A 1 86 ? -8.747 -3.967 8.684 1.00 89.19 86 ALA A CA 1
ATOM 656 C C . ALA A 1 86 ? -7.372 -3.282 8.663 1.00 89.19 86 ALA A C 1
ATOM 658 O O . ALA A 1 86 ? -6.987 -2.667 7.664 1.00 89.19 86 ALA A O 1
ATOM 659 N N . VAL A 1 87 ? -6.586 -3.436 9.733 1.00 88.69 87 VAL A N 1
ATOM 660 C CA . VAL A 1 87 ? -5.214 -2.913 9.807 1.00 88.69 87 VAL A CA 1
ATOM 661 C C . VAL A 1 87 ? -4.338 -3.545 8.725 1.00 88.69 87 VAL A C 1
ATOM 663 O O . VAL A 1 87 ? -3.597 -2.833 8.043 1.00 88.69 87 VAL A O 1
ATOM 666 N N . GLY A 1 88 ? -4.449 -4.858 8.514 1.00 89.50 88 GLY A N 1
ATOM 667 C CA . GLY A 1 88 ? -3.723 -5.573 7.466 1.00 89.50 88 GLY A CA 1
ATOM 668 C C . GLY A 1 88 ? -4.033 -5.042 6.064 1.00 89.50 88 GLY A C 1
ATOM 669 O O . GLY A 1 88 ? -3.113 -4.782 5.279 1.00 89.50 88 GLY A O 1
ATOM 670 N N . ALA A 1 89 ? -5.307 -4.805 5.751 1.00 90.12 89 ALA A N 1
ATOM 671 C CA . ALA A 1 89 ? -5.726 -4.224 4.476 1.00 90.12 89 ALA A CA 1
ATOM 672 C C . ALA A 1 89 ? -5.203 -2.790 4.297 1.00 90.12 89 ALA A C 1
ATOM 674 O O . ALA A 1 89 ? -4.632 -2.463 3.256 1.00 90.12 89 ALA A O 1
ATOM 675 N N . LEU A 1 90 ? -5.275 -1.950 5.332 1.00 88.19 90 LEU A N 1
ATOM 676 C CA . LEU A 1 90 ? -4.742 -0.584 5.281 1.00 88.19 90 LEU A CA 1
ATOM 677 C C . LEU A 1 90 ? -3.220 -0.552 5.082 1.00 88.19 90 LEU A C 1
ATOM 679 O O . LEU A 1 90 ? -2.705 0.242 4.290 1.00 88.19 90 LEU A O 1
ATOM 683 N N . GLN A 1 91 ? -2.477 -1.433 5.751 1.00 84.44 91 GLN A N 1
ATOM 684 C CA . GLN A 1 91 ? -1.023 -1.504 5.591 1.00 84.44 91 GLN A CA 1
ATOM 685 C C . GLN A 1 91 ? -0.612 -1.990 4.197 1.00 84.44 91 GLN A C 1
ATOM 687 O O . GLN A 1 91 ? 0.414 -1.543 3.673 1.00 84.44 91 GLN A O 1
ATOM 692 N N . THR A 1 92 ? -1.394 -2.893 3.600 1.00 83.56 92 THR A N 1
ATOM 693 C CA . THR A 1 92 ? -1.041 -3.551 2.336 1.00 83.56 92 THR A CA 1
ATOM 694 C C . THR A 1 92 ? -1.612 -2.860 1.105 1.00 83.56 92 THR A C 1
ATOM 696 O O . THR A 1 92 ? -0.877 -2.576 0.162 1.00 83.56 92 THR A O 1
ATOM 699 N N . GLN A 1 93 ? -2.904 -2.562 1.122 1.00 85.62 93 GLN A N 1
ATOM 700 C CA . GLN A 1 93 ? -3.656 -1.992 0.008 1.00 85.62 93 GLN A CA 1
ATOM 701 C C . GLN A 1 93 ? -3.821 -0.475 0.151 1.00 85.62 93 GLN A C 1
ATOM 703 O O . GLN A 1 93 ? -4.099 0.206 -0.831 1.00 85.62 93 GLN A O 1
ATOM 708 N N . GLY A 1 94 ? -3.614 0.078 1.353 1.00 85.94 94 GLY A N 1
ATOM 709 C CA . GLY A 1 94 ? -3.877 1.494 1.632 1.00 85.94 94 GLY A CA 1
ATOM 710 C C . GLY A 1 94 ? -5.362 1.830 1.760 1.00 85.94 94 GLY A C 1
ATOM 711 O O . GLY A 1 94 ? -5.693 2.992 1.962 1.00 85.94 94 GLY A O 1
ATOM 712 N N . LEU A 1 95 ? -6.239 0.833 1.650 1.00 88.94 95 LEU A N 1
ATOM 713 C CA . LEU A 1 95 ? -7.683 0.983 1.724 1.00 88.94 95 LEU A CA 1
ATOM 714 C C . LEU A 1 95 ? -8.280 -0.257 2.393 1.00 88.94 95 LEU A C 1
ATOM 716 O O . LEU A 1 95 ? -7.794 -1.369 2.201 1.00 88.94 95 LEU A O 1
ATOM 720 N N . TYR A 1 96 ? -9.340 -0.049 3.164 1.00 90.12 96 TYR A N 1
ATOM 721 C CA . TYR A 1 96 ? -10.193 -1.107 3.681 1.00 90.12 96 TYR A CA 1
ATOM 722 C C . TYR A 1 96 ? -11.643 -0.733 3.381 1.00 90.12 96 TYR A C 1
ATOM 724 O O . TYR A 1 96 ? -12.123 0.316 3.808 1.00 90.12 96 TYR A O 1
ATOM 732 N N . SER A 1 97 ? -12.314 -1.563 2.589 1.00 83.69 97 SER A N 1
ATOM 733 C CA . SER A 1 97 ? -13.731 -1.411 2.261 1.00 83.69 97 SER A CA 1
ATOM 734 C C . SER A 1 97 ? -14.594 -2.085 3.326 1.00 83.69 97 SER A C 1
ATOM 736 O O . SER A 1 97 ? -14.252 -3.177 3.771 1.00 83.69 97 SER A O 1
ATOM 738 N N . GLY A 1 98 ? -15.735 -1.486 3.675 1.00 80.81 98 GLY A N 1
ATOM 739 C CA . GLY A 1 98 ? -16.699 -2.086 4.610 1.00 80.81 98 GLY A CA 1
ATOM 740 C C . GLY A 1 98 ? -16.749 -1.445 5.998 1.00 80.81 98 GLY A C 1
ATOM 741 O O . GLY A 1 98 ? -17.495 -1.913 6.849 1.00 80.81 98 GLY A O 1
ATOM 742 N N . LEU A 1 99 ? -16.013 -0.353 6.229 1.00 84.81 99 LEU A N 1
ATOM 743 C CA . LEU A 1 99 ? -16.263 0.522 7.377 1.00 84.81 99 LEU A CA 1
ATOM 744 C C . LEU A 1 99 ? -17.535 1.332 7.113 1.00 84.81 99 LEU A C 1
ATOM 746 O O . LEU A 1 99 ? -17.499 2.323 6.386 1.00 84.81 99 LEU A O 1
ATOM 750 N N . MET A 1 100 ? -18.649 0.884 7.684 1.00 83.12 100 MET A N 1
ATOM 751 C CA . MET A 1 100 ? -19.926 1.596 7.669 1.00 83.12 100 MET A CA 1
ATOM 752 C C . MET A 1 100 ? -20.233 2.127 9.063 1.00 83.12 100 MET A C 1
ATOM 754 O O . MET A 1 100 ? -20.059 1.424 10.058 1.00 83.12 100 MET A O 1
ATOM 758 N N . LEU A 1 101 ? -20.668 3.383 9.129 1.00 84.62 101 LEU A N 1
ATOM 759 C CA . LEU A 1 101 ? -21.190 3.955 10.363 1.00 84.62 101 LEU A CA 1
ATOM 760 C C . LEU A 1 101 ? -22.549 3.297 10.677 1.00 84.62 101 LEU A C 1
ATOM 762 O O . LEU A 1 101 ? -23.278 2.959 9.748 1.00 84.62 101 LEU A O 1
ATOM 766 N N . PRO A 1 102 ? -22.909 3.108 11.956 1.00 85.19 102 PRO A N 1
ATOM 767 C CA . PRO A 1 102 ? -24.261 2.713 12.333 1.00 85.19 102 PRO A CA 1
ATOM 768 C C . PRO A 1 102 ? -25.318 3.668 11.760 1.00 85.19 102 PRO A C 1
ATOM 770 O O . PRO A 1 102 ? -25.124 4.883 11.801 1.00 85.19 102 PRO A O 1
ATOM 773 N N . ALA A 1 103 ? -26.455 3.125 11.311 1.00 85.81 103 ALA A N 1
ATOM 774 C CA . ALA A 1 103 ? -27.557 3.895 10.719 1.00 85.81 103 ALA A CA 1
ATOM 775 C C . ALA A 1 103 ? -28.008 5.071 11.600 1.00 85.81 103 ALA A C 1
ATOM 777 O O . ALA A 1 103 ? -28.185 6.180 11.112 1.00 85.81 103 ALA A O 1
ATOM 778 N N . ALA A 1 104 ? -28.041 4.865 12.922 1.00 83.69 104 ALA A N 1
ATOM 779 C CA . ALA A 1 104 ? -28.390 5.884 13.915 1.00 83.69 104 ALA A CA 1
ATOM 780 C C . ALA A 1 104 ? -27.496 7.146 13.907 1.00 83.69 104 ALA A C 1
ATOM 782 O O . ALA A 1 104 ? -27.799 8.103 14.611 1.00 83.69 104 ALA A O 1
ATOM 783 N N . ILE A 1 105 ? -26.369 7.137 13.189 1.00 84.44 105 ILE A N 1
ATOM 784 C CA . ILE A 1 105 ? -25.427 8.263 13.108 1.00 84.44 105 ILE A CA 1
ATOM 785 C C . ILE A 1 105 ? -25.533 9.008 11.774 1.00 84.44 105 ILE A C 1
ATOM 787 O O . ILE A 1 105 ? -25.161 10.178 11.717 1.00 84.44 105 ILE A O 1
ATOM 791 N N . HIS A 1 106 ? -25.990 8.356 10.703 1.00 82.31 106 HIS A N 1
ATOM 792 C CA . HIS A 1 106 ? -25.961 8.927 9.352 1.00 82.31 106 HIS A CA 1
ATOM 793 C C . HIS A 1 106 ? -27.331 9.007 8.667 1.00 82.31 106 HIS A C 1
ATOM 795 O O . HIS A 1 106 ? -27.409 9.520 7.551 1.00 82.31 106 HIS A O 1
ATOM 801 N N . GLU A 1 107 ? -28.385 8.483 9.286 1.00 83.00 107 GLU A N 1
ATOM 802 C CA . GLU A 1 107 ? -29.771 8.653 8.846 1.00 83.00 107 GLU A CA 1
ATOM 803 C C . GLU A 1 107 ? -30.466 9.634 9.803 1.00 83.00 107 GLU A C 1
ATOM 805 O O . GLU A 1 107 ? -30.307 9.518 11.020 1.00 83.00 107 GLU A O 1
ATOM 810 N N . GLU A 1 108 ? -31.152 10.633 9.234 1.00 65.38 108 GLU A N 1
ATOM 811 C CA . GLU A 1 108 ? -31.932 11.664 9.946 1.00 65.38 108 GLU A CA 1
ATOM 812 C C . GLU A 1 108 ? -33.333 11.160 10.322 1.00 65.38 108 GLU A C 1
ATOM 814 O O . GLU A 1 108 ? -33.970 10.496 9.467 1.00 65.38 108 GLU A O 1
#